Protein AF-A0A2V8LU95-F1 (afdb_monomer_lite)

Sequence (152 aa):
MNWNVLIASATVIFSVIAYVLTRRRELAWKRTEFMAAQAEYFDNDKDLLEVVIILEDRHPVVTLSMIFDEDGDFDSQKRTEYKQKCDKLFNFLWRLCYAYDQVKTLSRKEVEGFGWYFWRISKFPAVVDYCENNGYEDINTVTKKLKLDLDD

Radius of gyration: 22.09 Å; chains: 1; bounding box: 56×28×73 Å

Structure (mmCIF, N/CA/C/O backbone):
data_AF-A0A2V8LU95-F1
#
_entry.id   AF-A0A2V8LU95-F1
#
loop_
_atom_site.group_PDB
_atom_site.id
_atom_site.type_symbol
_atom_site.label_atom_id
_atom_site.label_alt_id
_atom_site.label_comp_id
_atom_site.label_asym_id
_atom_site.label_entity_id
_atom_site.label_seq_id
_atom_site.pdbx_PDB_ins_code
_atom_site.Cartn_x
_atom_site.Cartn_y
_atom_site.Cartn_z
_atom_site.occupancy
_atom_site.B_iso_or_equiv
_atom_site.auth_seq_id
_atom_site.auth_comp_id
_atom_site.auth_asym_id
_atom_site.auth_atom_id
_atom_site.pdbx_PDB_model_num
ATOM 1 N N . MET A 1 1 ? 31.083 -1.022 -51.635 1.00 59.66 1 MET A N 1
ATOM 2 C CA . MET A 1 1 ? 30.444 -0.890 -50.307 1.00 59.66 1 MET A CA 1
ATOM 3 C C . MET A 1 1 ? 31.517 -0.457 -49.320 1.00 59.66 1 MET A C 1
ATOM 5 O O . MET A 1 1 ? 32.564 -1.089 -49.292 1.00 59.66 1 MET A O 1
ATOM 9 N N . ASN A 1 2 ? 31.336 0.665 -48.621 1.00 82.69 2 ASN A N 1
ATOM 10 C CA . ASN A 1 2 ? 32.422 1.298 -47.868 1.00 82.69 2 ASN A CA 1
ATOM 11 C C . ASN A 1 2 ? 32.520 0.673 -46.464 1.00 82.69 2 ASN A C 1
ATOM 13 O O . ASN A 1 2 ? 31.701 0.960 -45.594 1.00 82.69 2 ASN A O 1
ATOM 17 N N . TRP A 1 3 ? 33.481 -0.231 -46.273 1.00 81.31 3 TRP A N 1
ATOM 18 C CA . TRP A 1 3 ? 33.633 -1.067 -45.071 1.00 81.31 3 TRP A CA 1
ATOM 19 C C . TRP A 1 3 ? 33.689 -0.254 -43.768 1.00 81.31 3 TRP A C 1
ATOM 21 O O . TRP A 1 3 ? 33.046 -0.604 -42.781 1.00 81.31 3 TRP A O 1
ATOM 31 N N . ASN A 1 4 ? 34.353 0.904 -43.806 1.00 82.00 4 ASN A N 1
ATOM 32 C CA . ASN A 1 4 ? 34.451 1.822 -42.670 1.00 82.00 4 ASN A CA 1
ATOM 33 C C . ASN A 1 4 ? 33.095 2.414 -42.259 1.00 82.00 4 ASN A C 1
ATOM 35 O O . ASN A 1 4 ? 32.836 2.588 -41.072 1.00 82.00 4 ASN A O 1
ATOM 39 N N . VAL A 1 5 ? 32.209 2.682 -43.224 1.00 81.44 5 VAL A N 1
ATOM 40 C CA . VAL A 1 5 ? 30.852 3.185 -42.948 1.00 81.44 5 VAL A CA 1
ATOM 41 C C . VAL A 1 5 ? 30.013 2.097 -42.279 1.00 81.44 5 VAL A C 1
ATOM 43 O O . VAL A 1 5 ? 29.257 2.380 -41.354 1.00 81.44 5 VAL A O 1
ATOM 46 N N . LEU A 1 6 ? 30.188 0.842 -42.695 1.00 85.06 6 LEU A N 1
ATOM 47 C CA . LEU A 1 6 ? 29.479 -0.310 -42.139 1.00 85.06 6 LEU A CA 1
ATOM 48 C C . LEU A 1 6 ? 29.891 -0.576 -40.684 1.00 85.06 6 LEU A C 1
ATOM 50 O O . LEU A 1 6 ? 29.027 -0.718 -39.819 1.00 85.06 6 LEU A O 1
ATOM 54 N N . ILE A 1 7 ? 31.197 -0.546 -40.399 1.00 86.12 7 ILE A N 1
ATOM 55 C CA . ILE A 1 7 ? 31.728 -0.676 -39.034 1.00 86.12 7 ILE A CA 1
ATOM 56 C C . ILE A 1 7 ? 31.261 0.488 -38.156 1.00 86.12 7 ILE A C 1
ATOM 58 O O . ILE A 1 7 ? 30.752 0.253 -37.064 1.00 86.12 7 ILE A O 1
ATOM 62 N N . ALA A 1 8 ? 31.378 1.733 -38.627 1.00 82.19 8 ALA A N 1
ATOM 63 C CA . ALA A 1 8 ? 30.948 2.900 -37.856 1.00 82.19 8 ALA A CA 1
ATOM 64 C C . ALA A 1 8 ? 29.453 2.834 -37.498 1.00 82.19 8 ALA A C 1
ATOM 66 O O . ALA A 1 8 ? 29.075 3.084 -36.354 1.00 82.19 8 ALA A O 1
ATOM 67 N N . SER A 1 9 ? 28.613 2.423 -38.452 1.00 84.25 9 SER A N 1
ATOM 68 C CA . SER A 1 9 ? 27.172 2.241 -38.239 1.00 84.25 9 SER A CA 1
ATOM 69 C C . SER A 1 9 ? 26.885 1.153 -37.202 1.00 84.25 9 SER A C 1
ATOM 71 O O . SER A 1 9 ? 26.074 1.358 -36.300 1.00 84.25 9 SER A O 1
ATOM 73 N N . ALA A 1 10 ? 27.580 0.014 -37.288 1.00 85.12 10 ALA A N 1
ATOM 74 C CA . ALA A 1 10 ? 27.433 -1.085 -36.337 1.00 85.12 10 ALA A CA 1
ATOM 75 C C . ALA A 1 10 ? 27.828 -0.670 -34.911 1.00 85.12 10 ALA A C 1
ATOM 77 O O . ALA A 1 10 ? 27.108 -0.987 -33.964 1.00 85.12 10 ALA A O 1
ATOM 78 N N . THR A 1 11 ? 28.913 0.094 -34.754 1.00 85.62 11 THR A N 1
ATOM 79 C CA . THR A 1 11 ? 29.349 0.606 -33.447 1.00 85.62 11 THR A CA 1
ATOM 80 C C . THR A 1 11 ? 28.320 1.559 -32.846 1.00 85.62 11 THR A C 1
ATOM 82 O O . THR A 1 11 ? 27.981 1.413 -31.677 1.00 85.62 11 THR A O 1
ATOM 85 N N . VAL A 1 12 ? 27.762 2.486 -33.634 1.00 87.38 12 VAL A N 1
ATOM 86 C CA . VAL A 1 12 ? 26.721 3.413 -33.151 1.00 87.38 12 VAL A CA 1
ATOM 87 C C . VAL A 1 12 ? 25.475 2.651 -32.699 1.00 87.38 12 VAL A C 1
ATOM 89 O O . VAL A 1 12 ? 24.968 2.900 -31.606 1.00 87.38 12 VAL A O 1
ATOM 92 N N . ILE A 1 13 ? 25.008 1.683 -33.496 1.00 89.06 13 ILE A N 1
ATOM 93 C CA . ILE A 1 13 ? 23.856 0.844 -33.138 1.00 89.06 13 ILE A CA 1
ATOM 94 C C . ILE A 1 13 ? 24.142 0.069 -31.847 1.00 89.06 13 ILE A C 1
ATOM 96 O O . ILE A 1 13 ? 23.317 0.070 -30.933 1.00 89.06 13 ILE A O 1
ATOM 100 N N . PHE A 1 14 ? 25.324 -0.542 -31.736 1.00 89.38 14 PHE A N 1
ATOM 101 C CA . PHE A 1 14 ? 25.726 -1.271 -30.537 1.00 89.38 14 PHE A CA 1
ATOM 102 C C . PHE A 1 14 ? 25.780 -0.363 -29.305 1.00 89.38 14 PHE A C 1
ATOM 104 O O . PHE A 1 14 ? 25.246 -0.731 -28.263 1.00 89.38 14 PHE A O 1
ATOM 111 N N . SER A 1 15 ? 26.353 0.838 -29.412 1.00 85.00 15 SER A N 1
ATOM 112 C CA . SER A 1 15 ? 26.409 1.805 -28.311 1.00 85.00 15 SER A CA 1
ATOM 113 C C . SER A 1 15 ? 25.017 2.239 -27.852 1.00 85.00 15 SER A C 1
ATOM 115 O O . SER A 1 15 ? 24.773 2.304 -26.648 1.00 85.00 15 SER A O 1
ATOM 117 N N . VAL A 1 16 ? 24.083 2.476 -28.779 1.00 87.88 16 VAL A N 1
ATOM 118 C CA . VAL A 1 16 ? 22.690 2.808 -28.439 1.00 87.88 16 VAL A CA 1
ATOM 119 C C . VAL A 1 16 ? 22.011 1.637 -27.724 1.00 87.88 16 VAL A C 1
ATOM 121 O O . VAL A 1 16 ? 21.385 1.836 -26.683 1.00 87.88 16 VAL A O 1
ATOM 124 N N . ILE A 1 17 ? 22.173 0.408 -28.223 1.00 87.62 17 ILE A N 1
ATOM 125 C CA . ILE A 1 17 ? 21.612 -0.794 -27.587 1.00 87.62 17 ILE A CA 1
ATOM 126 C C . ILE A 1 17 ? 22.213 -0.997 -26.190 1.00 87.62 17 ILE A C 1
ATOM 128 O O . ILE A 1 17 ? 21.473 -1.185 -25.224 1.00 87.62 17 ILE A O 1
ATOM 132 N N . ALA A 1 18 ? 23.538 -0.915 -26.059 1.00 83.38 18 ALA A N 1
ATOM 133 C CA . ALA A 1 18 ? 24.243 -1.066 -24.792 1.00 83.38 18 ALA A CA 1
ATOM 134 C C . ALA A 1 18 ? 23.814 0.003 -23.778 1.00 83.38 18 ALA A C 1
ATOM 136 O O . ALA A 1 18 ? 23.588 -0.318 -22.610 1.00 83.38 18 ALA A O 1
ATOM 137 N N . TYR A 1 19 ? 23.621 1.247 -24.222 1.00 86.00 19 TYR A N 1
ATOM 138 C CA . TYR A 1 19 ? 23.107 2.329 -23.388 1.00 86.00 19 TYR A CA 1
ATOM 139 C C . TYR A 1 19 ? 21.692 2.032 -22.880 1.00 86.00 19 TYR A C 1
ATOM 141 O O . TYR A 1 19 ? 21.435 2.117 -21.679 1.00 86.00 19 TYR A O 1
ATOM 149 N N . VAL A 1 20 ? 20.782 1.614 -23.767 1.00 83.81 20 VAL A N 1
ATOM 150 C CA . VAL A 1 20 ? 19.403 1.258 -23.392 1.00 83.81 20 VAL A CA 1
ATOM 151 C C . VAL A 1 20 ? 19.381 0.080 -22.415 1.00 83.81 20 VAL A C 1
ATOM 153 O O . VAL A 1 20 ? 18.647 0.121 -21.427 1.00 83.81 20 VAL A O 1
ATOM 156 N N . LEU A 1 21 ? 20.193 -0.955 -22.647 1.00 82.81 21 LEU A N 1
ATOM 157 C CA . LEU A 1 21 ? 20.293 -2.113 -21.754 1.00 82.81 21 LEU A CA 1
ATOM 158 C C . LEU A 1 21 ? 20.863 -1.733 -20.385 1.00 82.81 21 LEU A C 1
ATOM 160 O O . LEU A 1 21 ? 20.309 -2.134 -19.361 1.00 82.81 21 LEU A O 1
ATOM 164 N N . THR A 1 22 ? 21.922 -0.922 -20.359 1.00 81.25 22 THR A N 1
ATOM 165 C CA . THR A 1 22 ? 22.532 -0.428 -19.115 1.00 81.25 22 THR A CA 1
ATOM 166 C C . THR A 1 22 ? 21.527 0.386 -18.316 1.00 81.25 22 THR A C 1
ATOM 168 O O . THR A 1 22 ? 21.321 0.124 -17.134 1.00 81.25 22 THR A O 1
ATOM 171 N N . ARG A 1 23 ? 20.814 1.300 -18.979 1.00 81.69 23 ARG A N 1
ATOM 172 C CA . ARG A 1 23 ? 19.812 2.144 -18.330 1.00 81.69 23 ARG A CA 1
ATOM 173 C C . ARG A 1 23 ? 18.623 1.339 -17.807 1.00 81.69 23 ARG A C 1
ATOM 175 O O . ARG A 1 23 ? 18.138 1.611 -16.715 1.00 81.69 23 ARG A O 1
ATOM 182 N N . ARG A 1 24 ? 18.180 0.302 -18.529 1.00 79.12 24 ARG A N 1
ATOM 183 C CA . ARG A 1 24 ? 17.159 -0.641 -18.033 1.00 79.12 24 ARG A CA 1
ATOM 184 C C . ARG A 1 24 ? 17.630 -1.401 -16.795 1.00 79.12 24 ARG A C 1
ATOM 186 O O . ARG A 1 24 ? 16.849 -1.566 -15.863 1.00 79.12 24 ARG A O 1
ATOM 193 N N . ARG A 1 25 ? 18.888 -1.850 -16.775 1.00 75.50 25 ARG A N 1
ATOM 194 C CA . ARG A 1 25 ? 19.470 -2.552 -15.624 1.00 75.50 25 ARG A CA 1
ATOM 195 C C . ARG A 1 25 ? 19.598 -1.637 -14.409 1.00 75.50 25 ARG A C 1
ATOM 197 O O . ARG A 1 25 ? 19.274 -2.065 -13.310 1.00 75.50 25 ARG A O 1
ATOM 204 N N . GLU A 1 26 ? 20.015 -0.391 -14.611 1.00 80.50 26 GLU A N 1
ATOM 205 C CA . GLU A 1 26 ? 20.096 0.611 -13.546 1.00 80.50 26 GLU A CA 1
ATOM 206 C C . GLU A 1 26 ? 18.712 0.922 -12.961 1.00 80.50 26 GLU A C 1
ATOM 208 O O . GLU A 1 26 ? 18.547 0.932 -11.746 1.00 80.50 26 GLU A O 1
ATOM 213 N N . LEU A 1 27 ? 17.692 1.089 -13.809 1.00 78.25 27 LEU A N 1
ATOM 214 C CA . LEU A 1 27 ? 16.311 1.281 -13.354 1.00 78.25 27 LEU A CA 1
ATOM 215 C C . LEU A 1 27 ? 15.787 0.074 -12.570 1.00 78.25 27 LEU A C 1
ATOM 217 O O . LEU A 1 27 ? 15.170 0.253 -11.524 1.00 78.25 27 LEU A O 1
ATOM 221 N N . ALA A 1 28 ? 16.051 -1.146 -13.048 1.00 76.50 28 ALA A N 1
ATOM 222 C CA . ALA A 1 28 ? 15.680 -2.363 -12.332 1.00 76.50 28 ALA A CA 1
ATOM 223 C C . ALA A 1 28 ? 16.379 -2.447 -10.966 1.00 76.50 28 ALA A C 1
ATOM 225 O O . ALA A 1 28 ? 15.730 -2.755 -9.973 1.00 76.50 28 ALA A O 1
ATOM 226 N N . TRP A 1 29 ? 17.669 -2.102 -10.904 1.00 74.81 29 TRP A N 1
ATOM 227 C CA . TRP A 1 29 ? 18.421 -2.045 -9.651 1.00 74.81 29 TRP A CA 1
ATOM 228 C C . TRP A 1 29 ? 17.828 -1.029 -8.672 1.00 74.81 29 TRP A C 1
ATOM 230 O O . TRP A 1 29 ? 17.505 -1.394 -7.546 1.00 74.81 29 TRP A O 1
ATOM 240 N N . LYS A 1 30 ? 17.600 0.217 -9.112 1.00 76.69 30 LYS A N 1
ATOM 241 C CA . LYS A 1 30 ? 17.000 1.262 -8.265 1.00 76.69 30 LYS A CA 1
ATOM 242 C C . LYS A 1 30 ? 15.605 0.889 -7.772 1.00 76.69 30 LYS A C 1
ATOM 244 O O . LYS A 1 30 ? 15.222 1.259 -6.668 1.00 76.69 30 LYS A O 1
ATOM 249 N N . ARG A 1 31 ? 14.840 0.149 -8.577 1.00 76.06 31 ARG A N 1
ATOM 250 C CA . ARG A 1 31 ? 13.525 -0.366 -8.185 1.00 76.06 31 ARG A CA 1
ATOM 251 C C . ARG A 1 31 ? 13.634 -1.422 -7.088 1.00 76.06 31 ARG A C 1
ATOM 253 O O . ARG A 1 31 ? 12.881 -1.355 -6.123 1.00 76.06 31 ARG A O 1
ATOM 260 N N . THR A 1 32 ? 14.569 -2.364 -7.210 1.00 76.62 32 THR A N 1
ATOM 261 C CA . THR A 1 32 ? 14.837 -3.354 -6.156 1.00 76.62 32 THR A CA 1
ATOM 262 C C . THR A 1 32 ? 15.333 -2.685 -4.878 1.00 76.62 32 THR A C 1
ATOM 264 O O . THR A 1 32 ? 14.856 -3.027 -3.804 1.00 76.62 32 THR A O 1
ATOM 267 N N . GLU A 1 33 ? 16.230 -1.705 -4.990 1.00 77.56 33 GLU A N 1
ATOM 268 C CA . GLU A 1 33 ? 16.728 -0.918 -3.858 1.00 77.56 33 GLU A CA 1
ATOM 269 C C . GLU A 1 33 ? 15.593 -0.169 -3.148 1.00 77.56 33 GLU A C 1
ATOM 271 O O . GLU A 1 33 ? 15.472 -0.256 -1.930 1.00 77.56 33 GLU A O 1
ATOM 276 N N . PHE A 1 34 ? 14.707 0.489 -3.902 1.00 75.88 34 PHE A N 1
ATOM 277 C CA . PHE A 1 34 ? 13.524 1.140 -3.342 1.00 75.88 34 PHE A CA 1
ATOM 278 C C . PHE A 1 34 ? 12.624 0.144 -2.605 1.00 75.88 34 PHE A C 1
ATOM 280 O O . PHE A 1 34 ? 12.236 0.403 -1.472 1.00 75.88 34 PHE A O 1
ATOM 287 N N . MET A 1 35 ? 12.319 -1.006 -3.212 1.00 73.56 35 MET A N 1
ATOM 288 C CA . MET A 1 35 ? 11.477 -2.027 -2.582 1.00 73.56 35 MET A CA 1
ATOM 289 C C . MET A 1 35 ? 12.106 -2.606 -1.312 1.00 73.56 35 MET A C 1
ATOM 291 O O . MET A 1 35 ? 11.407 -2.779 -0.320 1.00 73.56 35 MET A O 1
ATOM 295 N N . ALA A 1 36 ? 13.415 -2.861 -1.323 1.00 76.06 36 ALA A N 1
ATOM 296 C CA . ALA A 1 36 ? 14.140 -3.347 -0.155 1.00 76.06 36 ALA A CA 1
ATOM 297 C C . ALA A 1 36 ? 14.160 -2.305 0.973 1.00 76.06 36 ALA A C 1
ATOM 299 O O . ALA A 1 36 ? 13.872 -2.648 2.113 1.00 76.06 36 ALA A O 1
ATOM 300 N N . ALA A 1 37 ? 14.410 -1.032 0.653 1.00 77.88 37 ALA A N 1
ATOM 301 C CA . ALA A 1 37 ? 14.385 0.053 1.632 1.00 77.88 37 ALA A CA 1
ATOM 302 C C . ALA A 1 37 ? 12.984 0.268 2.227 1.00 77.88 37 ALA A C 1
ATOM 304 O O . ALA A 1 37 ? 12.850 0.558 3.412 1.00 77.88 37 ALA A O 1
ATOM 305 N N . GLN A 1 38 ? 11.929 0.115 1.420 1.00 74.94 38 GLN A N 1
ATOM 306 C CA . GLN A 1 38 ? 10.559 0.167 1.927 1.00 74.94 38 GLN A CA 1
ATOM 307 C C . GLN A 1 38 ? 10.250 -1.034 2.825 1.00 74.94 38 GLN A C 1
ATOM 309 O O . GLN A 1 38 ? 9.691 -0.841 3.896 1.00 74.94 38 GLN A O 1
ATOM 314 N N . ALA A 1 39 ? 10.649 -2.250 2.440 1.00 72.44 39 ALA A N 1
ATOM 315 C CA . ALA A 1 39 ? 10.481 -3.435 3.283 1.00 72.44 39 ALA A CA 1
ATOM 316 C C . ALA A 1 39 ? 11.219 -3.290 4.628 1.00 72.44 39 ALA A C 1
ATOM 318 O O . ALA A 1 39 ? 10.636 -3.527 5.679 1.00 72.44 39 ALA A O 1
ATOM 319 N N . GLU A 1 40 ? 12.457 -2.793 4.613 1.00 77.56 40 GLU A N 1
ATOM 320 C CA . GLU A 1 40 ? 13.213 -2.500 5.835 1.00 77.56 40 GLU A CA 1
ATOM 321 C C . GLU A 1 40 ? 12.531 -1.420 6.692 1.00 77.56 40 GLU A C 1
ATOM 323 O O . GLU A 1 40 ? 12.541 -1.495 7.921 1.00 77.56 40 GLU A O 1
ATOM 328 N N . TYR A 1 41 ? 11.902 -0.420 6.069 1.00 76.94 41 TYR A N 1
ATOM 329 C CA . TYR A 1 41 ? 11.103 0.571 6.787 1.00 76.94 41 TYR A CA 1
ATOM 330 C C . TYR A 1 41 ? 9.872 -0.060 7.464 1.00 76.94 41 TYR A C 1
ATOM 332 O O . TYR A 1 41 ? 9.584 0.275 8.613 1.00 76.94 41 TYR A O 1
ATOM 340 N N . PHE A 1 42 ? 9.198 -1.011 6.807 1.00 75.62 42 PHE A N 1
ATOM 341 C CA . PHE A 1 42 ? 8.097 -1.780 7.405 1.00 75.62 42 PHE A CA 1
ATOM 342 C C . PHE A 1 42 ? 8.528 -2.578 8.631 1.00 75.62 42 PHE A C 1
ATOM 344 O O . PHE A 1 42 ? 7.819 -2.572 9.636 1.00 75.62 42 PHE A O 1
ATOM 351 N N . ASP A 1 43 ? 9.688 -3.227 8.561 1.00 75.94 43 ASP A N 1
ATOM 352 C CA . ASP A 1 43 ? 10.183 -4.076 9.646 1.00 75.94 43 ASP A CA 1
ATOM 353 C C . ASP A 1 43 ? 10.641 -3.268 10.872 1.00 75.94 43 ASP A C 1
ATOM 355 O O . ASP A 1 43 ? 10.653 -3.783 11.991 1.00 75.94 43 ASP A O 1
ATOM 359 N N . ASN A 1 44 ? 11.013 -1.997 10.684 1.00 84.31 44 ASN A N 1
ATOM 360 C CA . ASN A 1 44 ? 11.560 -1.151 11.746 1.00 84.31 44 ASN A CA 1
ATOM 361 C C . ASN A 1 44 ? 10.557 -0.140 12.334 1.00 84.31 44 ASN A C 1
ATOM 363 O O . ASN A 1 44 ? 10.757 0.320 13.465 1.00 84.31 44 ASN A O 1
ATOM 367 N N . ASP A 1 45 ? 9.494 0.234 11.613 1.00 87.38 45 ASP A N 1
ATOM 368 C CA . ASP A 1 45 ? 8.477 1.161 12.124 1.00 87.38 45 ASP A CA 1
ATOM 369 C C . ASP A 1 45 ? 7.462 0.416 13.008 1.00 87.38 45 ASP A C 1
ATOM 371 O O . ASP A 1 45 ? 6.630 -0.369 12.546 1.00 87.38 45 ASP A O 1
ATOM 375 N N . LYS A 1 46 ? 7.514 0.699 14.313 1.00 88.25 46 LYS A N 1
ATOM 376 C CA . LYS A 1 46 ? 6.623 0.098 15.314 1.00 88.25 46 LYS A CA 1
ATOM 377 C C . LYS A 1 46 ? 5.145 0.362 15.034 1.00 88.25 46 LYS A C 1
ATOM 379 O O . LYS A 1 46 ? 4.330 -0.506 15.329 1.00 88.25 46 LYS A O 1
ATOM 384 N N . ASP A 1 47 ? 4.804 1.519 14.466 1.00 89.62 47 ASP A N 1
ATOM 385 C CA . AS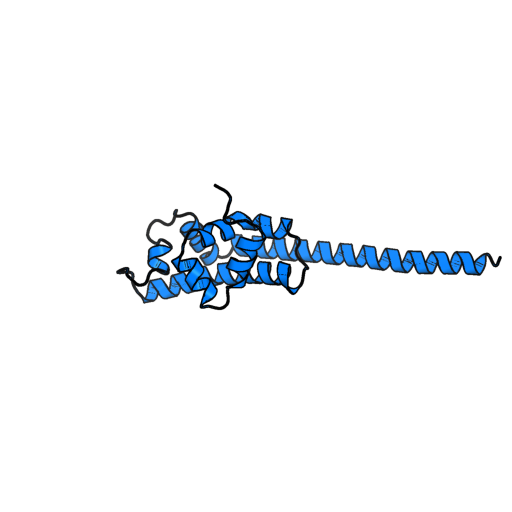P A 1 47 ? 3.414 1.848 14.151 1.00 89.62 47 ASP A CA 1
ATOM 386 C C . ASP A 1 47 ? 2.903 0.990 12.992 1.00 89.62 47 ASP A C 1
ATOM 388 O O . ASP A 1 47 ? 1.767 0.525 13.025 1.00 89.62 47 ASP A O 1
ATOM 392 N N . LEU A 1 48 ? 3.744 0.744 11.980 1.00 87.25 48 LEU A N 1
ATOM 393 C CA . LEU A 1 48 ? 3.387 -0.128 10.861 1.00 87.25 48 LEU A CA 1
ATOM 394 C C . LEU A 1 48 ? 3.239 -1.576 11.319 1.00 87.25 48 LEU A C 1
ATOM 396 O O . LEU A 1 48 ? 2.251 -2.214 10.965 1.00 87.25 48 LEU A O 1
ATOM 400 N N . LEU A 1 49 ? 4.158 -2.076 12.149 1.00 89.00 49 LEU A N 1
ATOM 401 C CA . LEU A 1 49 ? 4.033 -3.410 12.740 1.00 89.00 49 LEU A CA 1
ATOM 402 C C . LEU A 1 49 ? 2.730 -3.560 13.532 1.00 89.00 49 LEU A C 1
ATOM 404 O O . LEU A 1 49 ? 2.033 -4.562 13.386 1.00 89.00 49 LEU A O 1
ATOM 408 N N . GLU A 1 50 ? 2.365 -2.560 14.337 1.00 90.38 50 GLU A N 1
ATOM 409 C CA . GLU A 1 50 ? 1.109 -2.572 15.091 1.00 90.38 50 GLU A CA 1
ATOM 410 C C . GLU A 1 50 ? -0.113 -2.590 14.160 1.00 90.38 50 GLU A C 1
ATOM 412 O O . GLU A 1 50 ? -1.032 -3.378 14.374 1.00 90.38 50 GLU A O 1
ATOM 417 N N . VAL A 1 51 ? -0.108 -1.798 13.083 1.00 91.38 51 VAL A N 1
ATOM 418 C CA . VAL A 1 51 ? -1.180 -1.807 12.071 1.00 91.38 51 VAL A CA 1
ATOM 419 C C . VAL A 1 51 ? -1.280 -3.154 11.365 1.00 91.38 51 VAL A C 1
ATOM 421 O O . VAL A 1 51 ? -2.388 -3.634 11.142 1.00 91.38 51 VAL A O 1
ATOM 424 N N . VAL A 1 52 ? -0.156 -3.794 11.037 1.00 89.38 52 VAL A N 1
ATOM 425 C CA . VAL A 1 52 ? -0.162 -5.138 10.442 1.00 89.38 52 VAL A CA 1
ATOM 426 C C . VAL A 1 52 ? -0.782 -6.146 11.409 1.00 89.38 52 VAL A C 1
ATOM 428 O O . VAL A 1 52 ? -1.659 -6.903 11.005 1.00 89.38 52 VAL A O 1
ATOM 431 N N . ILE A 1 53 ? -0.426 -6.097 12.695 1.00 91.00 53 ILE A N 1
ATOM 432 C CA . ILE A 1 53 ? -1.027 -6.953 13.731 1.00 91.00 53 ILE A CA 1
ATOM 433 C C . ILE A 1 53 ? -2.546 -6.715 13.837 1.00 91.00 53 ILE A C 1
ATOM 435 O O . ILE A 1 53 ? -3.305 -7.672 14.005 1.00 91.00 53 ILE A O 1
ATOM 439 N N . ILE A 1 54 ? -3.005 -5.464 13.711 1.00 91.75 54 ILE A N 1
ATOM 440 C CA . ILE A 1 54 ? -4.436 -5.114 13.679 1.00 91.75 54 ILE A CA 1
ATOM 441 C C . ILE A 1 54 ? -5.108 -5.663 12.410 1.00 91.75 54 ILE A C 1
ATOM 443 O O . ILE A 1 54 ? -6.180 -6.257 12.500 1.00 91.75 54 ILE A O 1
ATOM 447 N N . LEU A 1 55 ? -4.483 -5.523 11.236 1.00 89.19 55 LEU A N 1
ATOM 448 C CA . LEU A 1 55 ? -4.997 -6.070 9.973 1.00 89.19 55 LEU A CA 1
ATOM 449 C C . LEU A 1 55 ? -5.102 -7.596 9.999 1.00 89.19 55 LEU A C 1
ATOM 451 O O . LEU A 1 55 ? -6.027 -8.174 9.428 1.00 89.19 55 LEU A O 1
ATOM 455 N N . GLU A 1 56 ? -4.167 -8.270 10.656 1.00 88.69 56 GLU A N 1
ATOM 456 C CA . GLU A 1 56 ? -4.194 -9.720 10.853 1.00 88.69 56 GLU A CA 1
ATOM 457 C C . GLU A 1 56 ? -5.212 -10.162 11.911 1.00 88.69 56 GLU A C 1
ATOM 459 O O . GLU A 1 56 ? -5.361 -11.362 12.123 1.00 88.69 56 GLU A O 1
ATOM 464 N N . ASP A 1 57 ? -5.927 -9.226 12.545 1.00 87.88 57 ASP A N 1
ATOM 465 C CA . ASP A 1 57 ? -6.866 -9.484 13.643 1.00 87.88 57 ASP A CA 1
ATOM 466 C C . ASP A 1 57 ? -6.194 -10.164 14.856 1.00 87.88 57 ASP A C 1
ATOM 468 O O . ASP A 1 57 ? -6.785 -10.957 15.584 1.00 87.88 57 ASP A O 1
ATOM 472 N N . ARG A 1 58 ? -4.901 -9.873 15.064 1.00 88.94 58 ARG A N 1
ATOM 473 C CA . ARG A 1 58 ? -4.082 -10.418 16.163 1.00 88.94 58 ARG A CA 1
ATOM 474 C C . ARG A 1 58 ? -3.884 -9.426 17.305 1.00 88.94 58 ARG A C 1
ATOM 476 O O . ARG A 1 58 ? -3.275 -9.773 18.319 1.00 88.94 58 ARG A O 1
ATOM 483 N N . HIS A 1 59 ? -4.347 -8.188 17.147 1.00 90.31 59 HIS A N 1
ATOM 484 C CA . HIS A 1 59 ? -4.168 -7.163 18.164 1.00 90.31 59 HIS A CA 1
ATOM 485 C C . HIS A 1 59 ? -5.128 -7.407 19.341 1.00 90.31 59 HIS A C 1
ATOM 487 O O . HIS A 1 59 ? -6.332 -7.537 19.135 1.00 90.31 59 HIS A O 1
ATOM 493 N N . PRO A 1 60 ? -4.641 -7.440 20.594 1.00 84.94 60 PRO A N 1
ATOM 494 C CA . PRO A 1 60 ? -5.435 -7.918 21.729 1.00 84.94 60 PRO A CA 1
ATOM 495 C C . PRO A 1 60 ? -6.587 -6.991 22.141 1.00 84.94 60 PRO A C 1
ATOM 497 O O . PRO A 1 60 ? -7.460 -7.410 22.894 1.00 84.94 60 PRO A O 1
ATOM 500 N N . VAL A 1 61 ? -6.562 -5.722 21.717 1.00 86.94 61 VAL A N 1
ATOM 501 C CA . VAL A 1 61 ? -7.462 -4.674 22.244 1.00 86.94 61 VAL A CA 1
ATOM 502 C C . VAL A 1 61 ? -8.175 -3.875 21.152 1.00 86.94 61 VAL A C 1
ATOM 504 O O . VAL A 1 61 ? -9.191 -3.247 21.425 1.00 86.94 61 VAL A O 1
ATOM 507 N N . VAL A 1 62 ? -7.656 -3.863 19.924 1.00 88.50 62 VAL A N 1
ATOM 508 C CA . VAL A 1 62 ? -8.082 -2.914 18.880 1.00 88.50 62 VAL A CA 1
ATOM 509 C C . VAL A 1 62 ? -8.311 -3.678 17.594 1.00 88.50 62 VAL A C 1
ATOM 511 O O . VAL A 1 62 ? -7.460 -4.460 17.191 1.00 88.50 62 VAL A O 1
ATOM 514 N N . THR A 1 63 ? -9.445 -3.431 16.957 1.00 89.56 63 THR A N 1
ATOM 515 C CA . THR A 1 63 ? -9.833 -4.035 15.679 1.00 89.56 63 THR A CA 1
ATOM 516 C C . THR A 1 63 ? -10.075 -2.941 14.644 1.00 89.56 63 THR A C 1
ATOM 518 O O . THR A 1 63 ? -10.274 -1.777 14.997 1.00 89.56 63 THR A O 1
ATOM 521 N N . LEU A 1 64 ? -10.075 -3.292 13.355 1.00 88.44 64 LEU A N 1
ATOM 522 C CA . LEU A 1 64 ? -10.340 -2.323 12.284 1.00 88.44 64 LEU A CA 1
ATOM 523 C C . LEU A 1 64 ? -11.722 -1.678 12.400 1.00 88.44 64 LEU A C 1
ATOM 525 O O . LEU A 1 64 ? -11.843 -0.479 12.170 1.00 88.44 64 LEU A O 1
ATOM 529 N N . SER A 1 65 ? -12.741 -2.437 12.807 1.00 87.50 65 SER A N 1
ATOM 530 C CA . SER A 1 65 ? -14.085 -1.899 13.043 1.00 87.50 65 SER A CA 1
ATOM 531 C C . SER A 1 65 ? -14.071 -0.821 14.125 1.00 87.50 65 SER A C 1
ATOM 533 O O . SER A 1 65 ? -14.600 0.258 13.917 1.00 87.50 65 SER A O 1
ATOM 535 N N . MET A 1 66 ? -13.358 -1.018 15.240 1.00 88.44 66 MET A N 1
ATOM 536 C CA . MET A 1 66 ? -13.238 0.018 16.283 1.00 88.44 66 MET A CA 1
ATOM 537 C C . MET A 1 66 ? -12.574 1.315 15.786 1.00 88.44 66 MET A C 1
ATOM 539 O O . MET A 1 66 ? -12.856 2.403 16.306 1.00 88.44 66 MET A O 1
ATOM 543 N N . ILE A 1 67 ? -11.679 1.201 14.800 1.00 90.50 67 ILE A N 1
ATOM 544 C CA . ILE A 1 67 ? -10.951 2.331 14.217 1.00 90.50 67 ILE A CA 1
ATOM 545 C C . ILE A 1 67 ? -11.820 3.076 13.195 1.00 90.50 67 ILE A C 1
ATOM 547 O O . ILE A 1 67 ? -11.832 4.308 13.197 1.00 90.50 67 ILE A O 1
ATOM 551 N N . PHE A 1 68 ? -12.522 2.356 12.318 1.00 89.56 68 PHE A N 1
ATOM 552 C CA . PHE A 1 68 ? -13.186 2.944 11.150 1.00 89.56 68 PHE A CA 1
ATOM 553 C C . PHE A 1 68 ? -14.712 3.034 11.258 1.00 89.56 68 PHE A C 1
ATOM 555 O O . PHE A 1 68 ? -15.268 3.950 10.657 1.00 89.56 68 PHE A O 1
ATOM 562 N N . ASP A 1 69 ? -15.375 2.191 12.053 1.00 84.62 69 ASP A N 1
ATOM 563 C CA . ASP A 1 69 ? -16.820 2.291 12.278 1.00 84.62 69 ASP A CA 1
ATOM 564 C C . ASP A 1 69 ? -17.126 3.416 13.270 1.00 84.62 69 ASP A C 1
ATOM 566 O O . ASP A 1 69 ? -16.589 3.476 14.383 1.00 84.62 69 ASP A O 1
ATOM 570 N N . GLU A 1 70 ? -18.012 4.329 12.872 1.00 73.62 70 GLU A N 1
ATOM 571 C CA . GLU A 1 70 ? -18.372 5.480 13.701 1.00 73.62 70 GLU A CA 1
ATOM 572 C C . GLU A 1 70 ? -19.274 5.106 14.885 1.00 73.62 70 GLU A C 1
ATOM 574 O O . GLU A 1 70 ? -19.218 5.778 15.914 1.00 73.62 70 GLU A O 1
ATOM 579 N N . ASP A 1 71 ? -19.989 3.981 14.787 1.00 69.75 71 ASP A N 1
ATOM 580 C CA . ASP A 1 71 ? -21.033 3.545 15.725 1.00 69.75 71 ASP A CA 1
ATOM 581 C C . ASP A 1 71 ? -20.512 2.921 17.037 1.00 69.75 71 ASP A C 1
ATOM 583 O O . ASP A 1 71 ? -21.294 2.597 17.933 1.00 69.75 71 ASP A O 1
ATOM 587 N N . GLY A 1 72 ? -19.198 2.720 17.171 1.00 68.75 72 GLY A N 1
ATOM 588 C CA . GLY A 1 72 ? -18.597 2.090 18.351 1.00 68.75 72 GLY A CA 1
ATOM 589 C C . GLY A 1 72 ? -18.270 3.063 19.489 1.00 68.75 72 GLY A C 1
ATOM 590 O O . GLY A 1 72 ? -17.779 4.166 19.241 1.00 68.75 72 GLY A O 1
ATOM 591 N N . ASP A 1 73 ? -18.421 2.601 20.737 1.00 76.50 73 ASP A N 1
ATOM 592 C CA . ASP A 1 73 ? -17.951 3.267 21.969 1.00 76.50 73 ASP A CA 1
ATOM 593 C C . ASP A 1 73 ? -16.426 3.101 22.135 1.00 76.50 73 ASP A C 1
ATOM 595 O O . ASP A 1 73 ? -15.920 2.442 23.045 1.00 76.50 73 ASP A O 1
ATOM 599 N N . PHE A 1 74 ? -15.677 3.614 21.159 1.00 85.44 74 PHE A N 1
ATOM 600 C CA . PHE A 1 74 ? -14.218 3.632 21.168 1.00 85.44 74 PHE A CA 1
ATOM 601 C C . PHE A 1 74 ? -13.733 5.064 21.371 1.00 85.44 74 PHE A C 1
ATOM 603 O O . PHE A 1 74 ? -14.243 5.996 20.750 1.00 85.44 74 PHE A O 1
ATOM 610 N N . ASP A 1 75 ? -12.732 5.229 22.236 1.00 89.50 75 ASP A N 1
ATOM 611 C CA . ASP A 1 75 ? -12.164 6.536 22.562 1.00 89.50 75 ASP A CA 1
ATOM 612 C C . ASP A 1 75 ? -11.741 7.294 21.291 1.00 89.50 75 ASP A C 1
ATOM 614 O O . ASP A 1 75 ? -10.968 6.791 20.471 1.00 89.50 75 ASP A O 1
ATOM 618 N N . SER A 1 76 ? -12.263 8.510 21.117 1.00 87.62 76 SER A N 1
ATOM 619 C CA . SER A 1 76 ? -12.119 9.283 19.877 1.00 87.62 76 SER A CA 1
ATOM 620 C C . SER A 1 76 ? -10.679 9.728 19.618 1.00 87.62 76 SER A C 1
ATOM 622 O O . SER A 1 76 ? -10.242 9.788 18.462 1.00 87.62 76 SER A O 1
ATOM 624 N N . GLN A 1 77 ? -9.919 9.990 20.684 1.00 90.31 77 GLN A N 1
ATOM 625 C CA . GLN A 1 77 ? -8.506 10.323 20.578 1.00 90.31 77 GLN A CA 1
ATOM 626 C C . GLN A 1 77 ? -7.715 9.105 20.093 1.00 90.31 77 GLN A C 1
ATOM 628 O O . GLN A 1 77 ? -7.035 9.193 19.070 1.00 90.31 77 GLN A O 1
ATOM 633 N N . LYS A 1 78 ? -7.881 7.944 20.738 1.00 90.00 78 LYS A N 1
ATOM 634 C CA . LYS A 1 78 ? -7.263 6.687 20.289 1.00 90.00 78 LYS A CA 1
ATOM 635 C C . LYS A 1 78 ? -7.679 6.316 18.873 1.00 90.00 78 LYS A C 1
ATOM 637 O O . LYS A 1 78 ? -6.835 5.885 18.094 1.00 90.00 78 LYS A O 1
ATOM 642 N N . ARG A 1 79 ? -8.949 6.512 18.503 1.00 91.06 79 ARG A N 1
ATOM 643 C CA . ARG A 1 79 ? -9.425 6.288 17.130 1.00 91.06 79 ARG A CA 1
ATOM 644 C C . ARG A 1 79 ? -8.603 7.096 16.132 1.00 91.06 79 ARG A C 1
ATOM 646 O O . ARG A 1 79 ? -8.134 6.549 15.140 1.00 91.06 79 ARG A O 1
ATOM 653 N N . THR A 1 80 ? -8.394 8.377 16.420 1.00 91.31 80 THR A N 1
ATOM 654 C CA . THR A 1 80 ? -7.602 9.275 15.572 1.00 91.31 80 THR A CA 1
ATOM 655 C C . THR A 1 80 ? -6.142 8.829 15.492 1.00 91.31 80 THR A C 1
ATOM 657 O O . THR A 1 80 ? -5.586 8.760 14.399 1.00 91.31 80 THR A O 1
ATOM 660 N N . GLU A 1 81 ? -5.535 8.464 16.623 1.00 92.75 81 GLU A N 1
ATOM 661 C CA . GLU A 1 81 ? -4.158 7.956 16.669 1.00 92.75 81 GLU A CA 1
ATOM 662 C C . GLU A 1 81 ? -3.998 6.684 15.820 1.00 92.75 81 GLU A C 1
ATOM 664 O O . GLU A 1 81 ? -3.091 6.594 14.994 1.00 92.75 81 GLU A O 1
ATOM 669 N N . TYR A 1 82 ? -4.909 5.716 15.947 1.00 92.69 82 TYR A N 1
ATOM 670 C CA . TYR A 1 82 ? -4.869 4.486 15.153 1.00 92.69 82 TYR A CA 1
ATOM 671 C C . TYR A 1 82 ? -5.172 4.712 13.667 1.00 92.69 82 TYR A C 1
ATOM 673 O O . TYR A 1 82 ? -4.552 4.056 12.827 1.00 92.69 82 TYR A O 1
ATOM 681 N N . LYS A 1 83 ? -6.050 5.664 13.319 1.00 92.75 83 LYS A N 1
ATOM 682 C CA . LYS A 1 83 ? -6.253 6.084 11.922 1.00 92.75 83 LYS A CA 1
ATOM 683 C C . LYS A 1 83 ? -4.965 6.638 11.319 1.00 92.75 83 LYS A C 1
ATOM 685 O O . LYS A 1 83 ? -4.571 6.183 10.253 1.00 92.75 83 LYS A O 1
ATOM 690 N N . GLN A 1 84 ? -4.246 7.505 12.034 1.00 92.88 84 GLN A N 1
ATOM 691 C CA . GLN A 1 84 ? -2.955 8.036 11.571 1.00 92.88 84 GLN A CA 1
ATOM 692 C C . GLN A 1 84 ? -1.906 6.936 11.367 1.00 92.88 84 GLN A C 1
ATOM 694 O O . GLN A 1 84 ? -1.114 6.995 10.425 1.00 92.88 84 GLN A O 1
ATOM 699 N N . LYS A 1 85 ? -1.900 5.906 12.222 1.00 93.06 85 LYS A N 1
ATOM 700 C CA . LYS A 1 85 ? -1.039 4.736 12.009 1.00 93.06 85 LYS A CA 1
ATOM 701 C C . LYS A 1 85 ? -1.442 3.983 10.738 1.00 93.06 85 LYS A C 1
ATOM 703 O O . LYS A 1 85 ? -0.576 3.669 9.925 1.00 93.06 85 LYS A O 1
ATOM 708 N N . CYS A 1 86 ? -2.738 3.747 10.525 1.00 93.00 86 CYS A N 1
ATOM 709 C CA . CYS A 1 86 ? -3.242 3.107 9.304 1.00 93.00 86 CYS A CA 1
ATOM 710 C C . CYS A 1 86 ? -2.920 3.929 8.046 1.00 93.00 86 CYS A C 1
ATOM 712 O O . CYS A 1 86 ? -2.510 3.360 7.035 1.00 93.00 86 CYS A O 1
ATOM 714 N N . ASP A 1 87 ? -2.998 5.259 8.126 1.00 93.75 87 ASP A N 1
ATOM 715 C CA . ASP A 1 87 ? -2.633 6.160 7.033 1.00 93.75 87 ASP A CA 1
ATOM 716 C C . ASP A 1 87 ? -1.180 5.963 6.595 1.00 93.75 87 ASP A C 1
ATOM 718 O O . ASP A 1 87 ? -0.886 6.095 5.410 1.00 93.75 87 ASP A O 1
ATOM 722 N N . LYS A 1 88 ? -0.247 5.608 7.491 1.00 91.56 88 LYS A N 1
ATOM 723 C CA . LYS A 1 88 ? 1.131 5.286 7.076 1.00 91.56 88 LYS A CA 1
ATOM 724 C C . LYS A 1 88 ? 1.162 4.103 6.107 1.00 91.56 88 LYS A C 1
ATOM 726 O O . LYS A 1 88 ? 1.836 4.174 5.077 1.00 91.56 88 LYS A O 1
ATOM 731 N N . LEU A 1 89 ? 0.415 3.040 6.409 1.00 91.81 89 LEU A N 1
ATOM 732 C CA . LEU A 1 89 ? 0.303 1.879 5.529 1.00 91.81 89 LEU A CA 1
ATOM 733 C C . LEU A 1 89 ? -0.411 2.250 4.225 1.00 91.81 89 LEU A C 1
ATOM 735 O O . LEU A 1 89 ? 0.064 1.895 3.147 1.00 91.81 89 LEU A O 1
ATOM 739 N N . PHE A 1 90 ? -1.517 2.991 4.296 1.00 94.19 90 PHE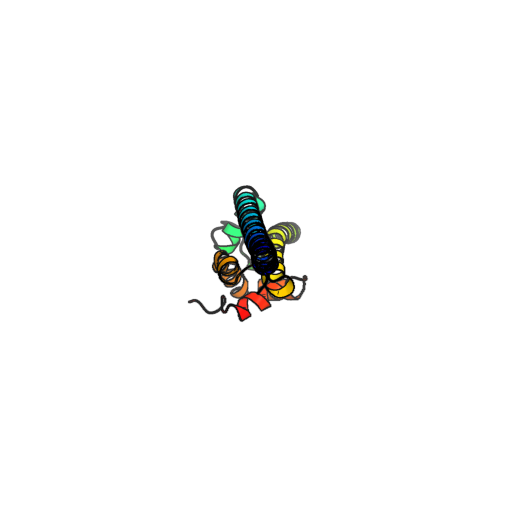 A N 1
ATOM 740 C CA . PHE A 1 90 ? -2.261 3.396 3.102 1.00 94.19 90 PHE A CA 1
ATOM 741 C C . PHE A 1 90 ? -1.434 4.303 2.198 1.00 94.19 90 PHE A C 1
ATOM 743 O O . PHE A 1 90 ? -1.410 4.089 0.993 1.00 94.19 90 PHE A O 1
ATOM 750 N N . ASN A 1 91 ? -0.654 5.227 2.756 1.00 92.25 91 ASN A N 1
ATOM 751 C CA . ASN A 1 91 ? 0.286 6.044 1.994 1.00 92.25 91 ASN A CA 1
ATOM 752 C C . ASN A 1 91 ? 1.326 5.200 1.256 1.00 92.25 91 ASN A C 1
ATOM 754 O O . ASN A 1 91 ? 1.688 5.511 0.119 1.00 92.25 91 ASN A O 1
ATOM 758 N N . PHE A 1 92 ? 1.820 4.132 1.881 1.00 89.81 92 PHE A N 1
ATOM 759 C CA . PHE A 1 92 ? 2.721 3.211 1.206 1.00 89.81 92 PHE A CA 1
ATOM 760 C C . PHE A 1 92 ? 2.028 2.477 0.053 1.00 89.81 92 PHE A C 1
ATOM 762 O O . PHE A 1 92 ? 2.521 2.511 -1.076 1.00 89.81 92 PHE A O 1
ATOM 769 N N . LEU A 1 93 ? 0.874 1.856 0.310 1.00 92.31 93 LEU A N 1
ATOM 770 C CA . LEU A 1 93 ? 0.124 1.121 -0.711 1.00 92.31 93 LEU A CA 1
ATOM 771 C C . LEU A 1 93 ? -0.302 2.040 -1.860 1.00 92.31 93 LEU A C 1
ATOM 773 O O . LEU A 1 93 ? -0.138 1.686 -3.022 1.00 92.31 93 LEU A O 1
ATOM 777 N N . TRP A 1 94 ? -0.742 3.257 -1.550 1.00 93.81 94 TRP A N 1
ATOM 778 C CA . TRP A 1 94 ? -1.069 4.285 -2.530 1.00 93.81 94 TRP A CA 1
ATOM 779 C C . TRP A 1 94 ? 0.132 4.644 -3.409 1.00 93.81 94 TRP A C 1
ATOM 781 O O . TRP A 1 94 ? 0.008 4.690 -4.631 1.00 93.81 94 TRP A O 1
ATOM 791 N N . ARG A 1 95 ? 1.333 4.805 -2.837 1.00 90.00 95 ARG A N 1
ATOM 792 C CA . ARG A 1 95 ? 2.558 5.026 -3.629 1.00 90.00 95 ARG A CA 1
ATOM 793 C C . ARG A 1 95 ? 2.873 3.847 -4.548 1.00 90.00 95 ARG A C 1
ATOM 795 O O . ARG A 1 95 ? 3.338 4.074 -5.667 1.00 90.00 95 ARG A O 1
ATOM 802 N N . LEU A 1 96 ? 2.613 2.611 -4.115 1.00 89.94 96 LEU A N 1
ATOM 803 C CA . LEU A 1 96 ? 2.737 1.435 -4.981 1.00 89.94 96 LEU A CA 1
ATOM 804 C C . LEU A 1 96 ? 1.720 1.480 -6.126 1.00 89.94 96 LEU A C 1
ATOM 806 O O . LEU A 1 96 ? 2.097 1.258 -7.278 1.00 89.94 96 LEU A O 1
ATOM 810 N N . CYS A 1 97 ? 0.462 1.818 -5.835 1.00 91.06 97 CYS A N 1
ATOM 811 C CA . CYS A 1 97 ? -0.591 1.977 -6.836 1.00 91.06 97 CYS A CA 1
ATOM 812 C C . CYS A 1 97 ? -0.240 3.068 -7.852 1.00 91.06 97 CYS A C 1
ATOM 814 O O . CYS A 1 97 ? -0.296 2.822 -9.055 1.00 91.06 97 CYS A O 1
ATOM 816 N N . TYR A 1 98 ? 0.224 4.227 -7.387 1.00 88.69 98 TYR A N 1
ATOM 817 C CA . TYR A 1 98 ? 0.685 5.327 -8.229 1.00 88.69 98 TYR A CA 1
ATOM 818 C C . TYR A 1 98 ? 1.856 4.903 -9.130 1.00 88.69 98 TYR A C 1
ATOM 820 O O . TYR A 1 98 ? 1.848 5.127 -10.344 1.00 88.69 98 TYR A O 1
ATOM 828 N N . ALA A 1 99 ? 2.861 4.231 -8.563 1.00 86.94 99 ALA A N 1
ATOM 829 C CA . ALA A 1 99 ? 4.014 3.746 -9.315 1.00 86.94 99 ALA A CA 1
ATOM 830 C C . ALA A 1 99 ? 3.644 2.655 -10.339 1.00 86.94 99 ALA A C 1
ATOM 832 O O . ALA A 1 99 ? 4.289 2.539 -11.385 1.00 86.94 99 ALA A O 1
ATOM 833 N N . TYR A 1 100 ? 2.597 1.876 -10.070 1.00 89.25 100 TYR A N 1
ATOM 834 C CA . TYR A 1 100 ? 2.068 0.867 -10.980 1.00 89.25 100 TYR A CA 1
ATOM 835 C C . TYR A 1 100 ? 1.216 1.463 -12.105 1.00 89.25 100 TYR A C 1
ATOM 837 O O . TYR A 1 100 ? 1.479 1.192 -13.277 1.00 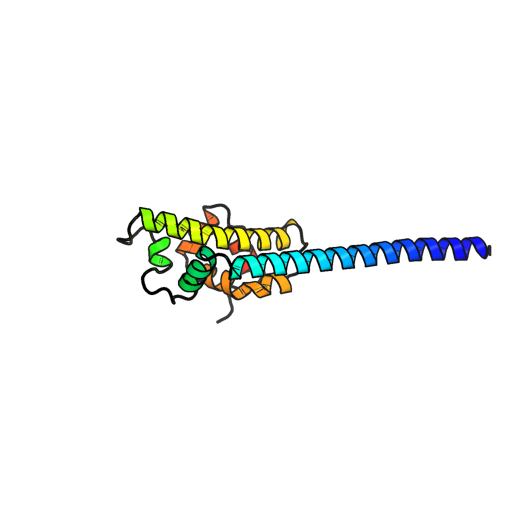89.25 100 TYR A O 1
ATOM 845 N N . ASP A 1 101 ? 0.207 2.265 -11.768 1.00 88.25 101 ASP A N 1
ATOM 846 C CA . ASP A 1 101 ? -0.826 2.666 -12.723 1.00 88.25 101 ASP A CA 1
ATOM 847 C C . ASP A 1 101 ? -0.469 3.951 -13.477 1.00 88.25 101 ASP A C 1
ATOM 849 O O . ASP A 1 101 ? -0.596 4.013 -14.704 1.00 88.25 101 ASP A O 1
ATOM 853 N N . GLN A 1 102 ? 0.064 4.942 -12.758 1.00 83.31 102 GLN A N 1
ATOM 854 C CA . GLN A 1 102 ? 0.380 6.259 -13.312 1.00 83.31 102 GLN A CA 1
ATOM 855 C C . GLN A 1 102 ? 1.773 6.275 -13.946 1.00 83.31 102 GLN A C 1
ATOM 857 O O . GLN A 1 102 ? 1.934 6.616 -15.119 1.00 83.31 102 GLN A O 1
ATOM 862 N N . VAL A 1 103 ? 2.796 5.867 -13.190 1.00 83.88 103 VAL A N 1
ATOM 863 C CA . VAL A 1 103 ? 4.201 5.966 -13.636 1.00 83.88 103 VAL A CA 1
ATOM 864 C C . VAL A 1 103 ? 4.659 4.715 -14.397 1.00 83.88 103 VAL A C 1
ATOM 866 O O . VAL A 1 103 ? 5.594 4.783 -15.197 1.00 83.88 103 VAL A O 1
ATOM 869 N N . LYS A 1 104 ? 3.994 3.569 -14.190 1.00 83.38 104 LYS A N 1
ATOM 870 C CA . LYS A 1 104 ? 4.314 2.267 -14.810 1.00 83.38 104 LYS A CA 1
ATOM 871 C C . LYS A 1 104 ? 5.757 1.806 -14.577 1.00 83.38 104 LYS A C 1
ATOM 873 O O . LYS A 1 104 ? 6.360 1.145 -15.425 1.00 83.38 104 LYS A O 1
ATOM 878 N N . THR A 1 105 ? 6.327 2.164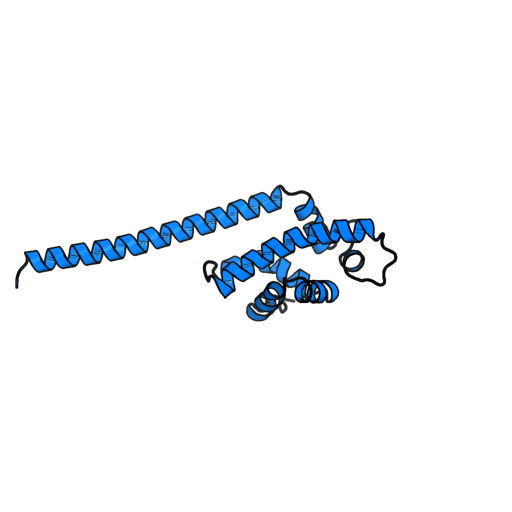 -13.430 1.00 80.62 105 THR A N 1
ATOM 879 C CA . THR A 1 105 ? 7.679 1.758 -13.012 1.00 80.62 105 THR A CA 1
ATOM 880 C C . THR A 1 105 ? 7.677 0.407 -12.309 1.00 80.62 105 THR A C 1
ATOM 882 O O . THR A 1 105 ? 8.658 -0.341 -12.409 1.00 80.62 105 THR A O 1
ATOM 885 N N . LEU A 1 106 ? 6.570 0.068 -11.646 1.00 83.19 106 LEU A N 1
ATOM 886 C CA . LEU A 1 106 ? 6.351 -1.239 -11.040 1.00 83.19 106 LEU A CA 1
ATOM 887 C C . LEU A 1 106 ? 5.612 -2.172 -11.991 1.00 83.19 106 LEU A C 1
ATOM 889 O O . LEU A 1 106 ? 4.678 -1.788 -12.694 1.00 83.19 106 LEU A O 1
ATOM 893 N N . SER A 1 107 ? 6.040 -3.428 -12.006 1.00 86.88 107 SER A N 1
ATOM 894 C CA . SER A 1 107 ? 5.327 -4.497 -12.689 1.00 86.88 107 SER A CA 1
ATOM 895 C C . SER A 1 107 ? 4.183 -5.029 -11.830 1.00 86.88 107 SER A C 1
ATOM 897 O O . SER A 1 107 ? 4.190 -4.922 -10.607 1.00 86.88 107 SER A O 1
ATOM 899 N N . ARG A 1 108 ? 3.220 -5.685 -12.481 1.00 88.88 108 ARG A N 1
ATOM 900 C CA . ARG A 1 108 ? 2.101 -6.355 -11.811 1.00 88.88 108 ARG A CA 1
ATOM 901 C C . ARG A 1 108 ? 2.560 -7.294 -10.684 1.00 88.88 108 ARG A C 1
ATOM 903 O O . ARG A 1 108 ? 2.061 -7.177 -9.576 1.00 88.88 108 ARG A O 1
ATOM 910 N N . LYS A 1 109 ? 3.557 -8.148 -10.947 1.00 86.62 109 LYS A N 1
ATOM 911 C CA . LYS A 1 109 ? 4.084 -9.109 -9.961 1.00 86.62 109 LYS A CA 1
ATOM 912 C C . LYS A 1 109 ? 4.651 -8.438 -8.709 1.00 86.62 109 LYS A C 1
ATOM 914 O O . LYS A 1 109 ? 4.588 -9.004 -7.628 1.00 86.62 109 LYS A O 1
ATOM 919 N N . GLU A 1 110 ? 5.232 -7.251 -8.863 1.00 85.31 110 GLU A N 1
ATOM 920 C CA . GLU A 1 110 ? 5.813 -6.503 -7.744 1.00 85.31 110 GLU A CA 1
ATOM 921 C C . GLU A 1 110 ? 4.732 -5.919 -6.836 1.00 85.31 110 GLU A C 1
ATOM 923 O O . GLU A 1 110 ? 4.907 -5.902 -5.625 1.00 85.31 110 GLU A O 1
ATOM 928 N N . VAL A 1 111 ? 3.600 -5.500 -7.405 1.00 88.94 111 VAL A N 1
ATOM 929 C CA . VAL A 1 111 ? 2.434 -5.048 -6.632 1.00 88.94 111 VAL A CA 1
ATOM 930 C C . VAL A 1 111 ? 1.715 -6.232 -5.986 1.00 88.94 111 VAL A C 1
ATOM 932 O O . VAL A 1 111 ? 1.344 -6.159 -4.820 1.00 88.94 111 VAL A O 1
ATOM 935 N N . GLU A 1 112 ? 1.575 -7.346 -6.710 1.00 88.75 112 GLU A N 1
ATOM 936 C CA . GLU A 1 112 ? 0.975 -8.588 -6.197 1.00 88.75 112 GLU A CA 1
ATOM 937 C C . GLU A 1 112 ? 1.736 -9.165 -4.994 1.00 88.75 112 GLU A C 1
ATOM 939 O O . GLU A 1 112 ? 1.124 -9.822 -4.158 1.00 88.75 112 GLU A O 1
ATOM 944 N N . GLY A 1 113 ? 3.032 -8.867 -4.839 1.00 85.88 113 GLY A N 1
ATOM 945 C CA . GLY A 1 113 ? 3.790 -9.211 -3.629 1.00 85.88 113 GLY A CA 1
ATOM 946 C C . GLY A 1 113 ? 3.208 -8.606 -2.344 1.00 85.88 113 GLY A C 1
ATOM 947 O O . GLY A 1 113 ? 3.380 -9.169 -1.269 1.00 85.88 113 GLY A O 1
ATOM 948 N N . PHE A 1 114 ? 2.456 -7.510 -2.463 1.00 88.44 114 PHE A N 1
ATOM 949 C CA . PHE A 1 114 ? 1.722 -6.861 -1.374 1.00 88.44 114 PHE A CA 1
ATOM 950 C C . PHE A 1 114 ? 0.220 -7.190 -1.406 1.00 88.44 114 PHE A C 1
ATOM 952 O O . PHE A 1 114 ? -0.572 -6.563 -0.702 1.00 88.44 114 PHE A O 1
ATOM 959 N N . GLY A 1 115 ? -0.185 -8.175 -2.214 1.00 89.25 115 GLY A N 1
ATOM 960 C CA . GLY A 1 115 ? -1.579 -8.526 -2.483 1.00 89.25 115 GLY A CA 1
ATOM 961 C C . GLY A 1 115 ? -2.393 -8.837 -1.232 1.00 89.25 115 GLY A C 1
ATOM 962 O O . GLY A 1 115 ? -3.551 -8.441 -1.155 1.00 89.25 115 GLY A O 1
ATOM 963 N N . TRP A 1 116 ? -1.776 -9.449 -0.217 1.00 90.75 116 TRP A N 1
ATOM 964 C CA . TRP A 1 116 ? -2.441 -9.748 1.053 1.00 90.75 116 TRP A CA 1
ATOM 965 C C . TRP A 1 116 ? -2.980 -8.489 1.755 1.00 90.75 116 TRP A C 1
ATOM 967 O O . TRP A 1 116 ? -4.094 -8.515 2.275 1.00 90.75 116 TRP A O 1
ATOM 977 N N . TYR A 1 117 ? -2.246 -7.369 1.720 1.00 90.81 117 TYR A N 1
ATOM 978 C CA . TYR A 1 117 ? -2.699 -6.108 2.319 1.00 90.81 117 TYR A CA 1
ATOM 979 C C . TYR A 1 117 ? -3.889 -5.518 1.558 1.00 90.81 117 TYR A C 1
ATOM 981 O O . TYR A 1 117 ? -4.874 -5.110 2.172 1.00 90.81 117 TYR A O 1
ATOM 989 N N . PHE A 1 118 ? -3.818 -5.518 0.223 1.00 92.81 118 PHE A N 1
ATOM 990 C CA . PHE A 1 118 ? -4.908 -5.069 -0.646 1.00 92.81 118 PHE A CA 1
ATOM 991 C C . PHE A 1 118 ? -6.172 -5.909 -0.443 1.00 92.81 118 PHE A C 1
ATOM 993 O O . PHE A 1 118 ? -7.255 -5.362 -0.231 1.00 92.81 118 PHE A O 1
ATOM 1000 N N . TRP A 1 119 ? -6.019 -7.237 -0.431 1.00 92.19 119 TRP A N 1
ATOM 1001 C CA . TRP A 1 119 ? -7.097 -8.173 -0.129 1.00 92.19 119 TRP A CA 1
ATOM 1002 C C . TRP A 1 119 ? -7.707 -7.864 1.234 1.00 92.19 119 TRP A C 1
ATOM 1004 O O . TRP A 1 119 ? -8.918 -7.676 1.328 1.00 92.19 119 TRP A O 1
ATOM 1014 N N . ARG A 1 120 ? -6.881 -7.723 2.280 1.00 90.25 120 ARG A N 1
ATOM 1015 C CA . ARG A 1 120 ? -7.371 -7.425 3.626 1.00 90.25 120 ARG A CA 1
ATOM 1016 C C . ARG A 1 120 ? -8.194 -6.150 3.673 1.00 90.25 120 ARG A C 1
ATOM 1018 O O . ARG A 1 120 ? -9.314 -6.205 4.162 1.00 90.25 120 ARG A O 1
ATOM 1025 N N . ILE A 1 121 ? -7.680 -5.049 3.130 1.00 91.44 121 ILE A N 1
ATOM 1026 C CA . ILE A 1 121 ? -8.397 -3.766 3.067 1.00 91.44 121 ILE A CA 1
ATOM 1027 C C . ILE A 1 121 ? -9.747 -3.936 2.363 1.00 91.44 121 ILE A C 1
ATOM 1029 O O . ILE A 1 121 ? -10.765 -3.480 2.877 1.00 91.44 121 ILE A O 1
ATOM 1033 N N 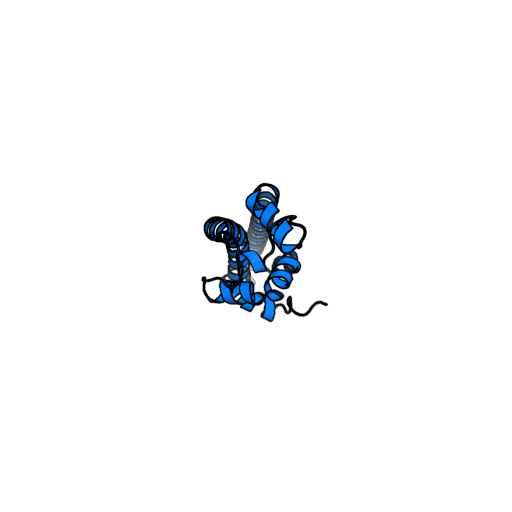. SER A 1 122 ? -9.780 -4.668 1.246 1.00 92.19 122 SER A N 1
ATOM 1034 C CA . SER A 1 122 ? -11.004 -4.874 0.460 1.00 92.19 122 SER A CA 1
ATOM 1035 C C . SER A 1 122 ? -12.123 -5.611 1.201 1.00 92.19 122 SER A C 1
ATOM 1037 O O . SER A 1 122 ? -13.292 -5.456 0.851 1.00 92.19 122 SER A O 1
ATOM 1039 N N . LYS A 1 123 ? -11.793 -6.404 2.231 1.00 90.81 123 LYS A N 1
ATOM 1040 C CA . LYS A 1 123 ? -12.783 -7.153 3.018 1.00 90.81 123 LYS A CA 1
ATOM 1041 C C . LYS A 1 123 ? -13.466 -6.310 4.100 1.00 90.81 123 LYS A C 1
ATOM 1043 O O . LYS A 1 123 ? -14.448 -6.779 4.669 1.00 90.81 123 LYS A O 1
ATOM 1048 N N . PHE A 1 124 ? -12.994 -5.091 4.374 1.00 90.19 124 PHE A N 1
ATOM 1049 C CA . PHE A 1 124 ? -13.581 -4.203 5.382 1.00 90.19 124 PHE A CA 1
ATOM 1050 C C . PHE A 1 124 ? -14.225 -2.976 4.717 1.00 90.19 124 PHE A C 1
ATOM 1052 O O . PHE A 1 124 ? -13.507 -2.036 4.372 1.00 90.19 124 PHE A O 1
ATOM 1059 N N . PRO A 1 125 ? -15.566 -2.936 4.573 1.00 90.62 125 PRO A N 1
ATOM 1060 C CA . PRO A 1 125 ? -16.264 -1.843 3.890 1.00 90.62 125 PRO A CA 1
ATOM 1061 C C . PRO A 1 125 ? -15.926 -0.454 4.439 1.00 90.62 125 PRO A C 1
ATOM 1063 O O . PRO A 1 125 ? -15.625 0.442 3.662 1.00 90.62 125 PRO A O 1
ATOM 1066 N N . ALA A 1 126 ? -15.850 -0.294 5.763 1.00 90.38 126 ALA A N 1
ATOM 1067 C CA . ALA A 1 126 ? -15.499 0.985 6.381 1.00 90.38 126 ALA A CA 1
ATOM 1068 C C . ALA A 1 126 ? -14.085 1.472 6.011 1.00 90.38 126 ALA A C 1
ATOM 1070 O O . ALA A 1 126 ? -13.843 2.673 5.908 1.00 90.38 126 ALA A O 1
ATOM 1071 N N . VAL A 1 127 ? -13.146 0.550 5.772 1.00 91.88 127 VAL A N 1
ATOM 1072 C CA . VAL A 1 127 ? -11.792 0.892 5.311 1.00 91.88 127 VAL A CA 1
ATOM 1073 C C . VAL A 1 127 ? -11.813 1.253 3.827 1.00 91.88 127 VAL A C 1
ATOM 1075 O O . VAL A 1 127 ? -11.178 2.225 3.431 1.00 91.88 127 VAL A O 1
ATOM 1078 N N . VAL A 1 128 ? -12.575 0.516 3.015 1.00 93.06 128 VAL A N 1
ATOM 1079 C CA . VAL A 1 128 ? -12.783 0.828 1.590 1.00 93.06 128 VAL A CA 1
ATOM 1080 C C . VAL A 1 128 ? -13.372 2.229 1.427 1.00 93.06 128 VAL A C 1
ATOM 1082 O O . VAL A 1 128 ? -12.828 3.026 0.662 1.00 93.06 128 VAL A O 1
ATOM 1085 N N . ASP A 1 129 ? -14.423 2.546 2.185 1.00 93.19 129 ASP A N 1
ATOM 1086 C CA . ASP A 1 129 ? -15.072 3.858 2.193 1.00 93.19 129 ASP A CA 1
ATOM 1087 C C . ASP A 1 129 ? -14.116 4.945 2.690 1.00 93.19 129 ASP A C 1
ATOM 1089 O O . ASP A 1 129 ? -14.056 6.040 2.129 1.00 93.19 129 ASP A O 1
ATOM 1093 N N . TYR A 1 130 ? -13.318 4.652 3.717 1.00 93.50 130 TYR A N 1
ATOM 1094 C CA . TYR A 1 130 ? -12.282 5.572 4.169 1.00 93.50 130 TYR A CA 1
ATOM 1095 C C . TYR A 1 130 ? -11.261 5.861 3.061 1.00 93.50 130 TYR A C 1
ATOM 1097 O O . TYR A 1 130 ? -10.909 7.023 2.857 1.00 93.50 130 TYR A O 1
ATOM 1105 N N . CYS A 1 131 ? -10.818 4.844 2.317 1.00 94.38 131 CYS A N 1
ATOM 1106 C CA . CYS A 1 131 ? -9.880 5.020 1.212 1.00 94.38 131 CYS A CA 1
ATOM 1107 C C . CYS A 1 131 ? -10.452 5.901 0.091 1.00 94.38 131 CYS A C 1
ATOM 1109 O O . CYS A 1 131 ? -9.748 6.797 -0.369 1.00 94.38 131 CYS A O 1
ATOM 1111 N N . GLU A 1 132 ? -11.716 5.709 -0.301 1.00 94.06 132 GLU A N 1
ATOM 1112 C CA . GLU A 1 132 ? -12.383 6.561 -1.305 1.00 94.06 132 GLU A CA 1
ATOM 1113 C C . GLU A 1 132 ? -12.480 8.027 -0.852 1.00 94.06 132 GLU A C 1
ATOM 1115 O O . GLU A 1 132 ? -12.307 8.947 -1.647 1.00 94.06 132 GLU A O 1
ATOM 1120 N N . ASN A 1 133 ? -12.740 8.264 0.437 1.00 94.00 133 ASN A N 1
ATOM 1121 C CA . ASN A 1 133 ? -13.009 9.610 0.947 1.00 94.00 133 ASN A CA 1
ATOM 1122 C C . ASN A 1 133 ? -11.753 10.402 1.349 1.00 94.00 133 ASN A C 1
ATOM 1124 O O . ASN A 1 133 ? -11.847 11.609 1.566 1.00 94.00 133 ASN A O 1
ATOM 1128 N N . ASN A 1 134 ? -10.589 9.753 1.467 1.00 93.75 134 ASN A N 1
ATOM 1129 C CA . ASN A 1 134 ? -9.365 10.368 2.005 1.00 93.75 134 ASN A CA 1
ATOM 1130 C C . ASN A 1 134 ? -8.177 10.359 1.025 1.00 93.75 134 ASN A C 1
ATOM 1132 O O . ASN A 1 134 ? -7.037 10.544 1.447 1.00 93.75 134 ASN A O 1
ATOM 1136 N N . GLY A 1 135 ? -8.425 10.188 -0.278 1.00 92.19 135 GLY A N 1
ATOM 1137 C CA . GLY A 1 135 ? -7.385 10.283 -1.313 1.00 92.19 135 GLY A CA 1
ATOM 1138 C C . GLY A 1 135 ? -6.584 8.995 -1.533 1.00 92.19 135 GLY A C 1
ATOM 1139 O O . GLY A 1 135 ? -5.439 9.049 -1.986 1.00 92.19 135 GLY A O 1
ATOM 1140 N N . TYR A 1 136 ? -7.153 7.842 -1.168 1.00 95.12 136 TYR A N 1
ATOM 1141 C CA . TYR A 1 136 ? -6.560 6.519 -1.371 1.00 95.12 136 TYR A CA 1
ATOM 1142 C C . TYR A 1 136 ? -7.395 5.640 -2.325 1.00 95.12 136 TYR A C 1
ATOM 1144 O O . TYR A 1 136 ? -7.274 4.414 -2.306 1.00 95.12 136 TYR A O 1
ATOM 1152 N N . GLU A 1 137 ? -8.222 6.234 -3.186 1.00 94.25 137 GLU A N 1
ATOM 1153 C CA . GLU A 1 137 ? -9.099 5.556 -4.153 1.00 94.25 137 GLU A CA 1
ATOM 1154 C C . GLU A 1 137 ? -8.337 4.635 -5.127 1.00 94.25 137 GLU A C 1
ATOM 1156 O O . GLU A 1 137 ? -8.844 3.601 -5.585 1.00 94.25 137 GLU A O 1
ATOM 1161 N N . ASP A 1 138 ? -7.068 4.956 -5.397 1.00 92.75 138 ASP A N 1
ATOM 1162 C CA . ASP A 1 138 ? -6.184 4.138 -6.228 1.00 92.75 138 ASP A CA 1
ATOM 1163 C C . ASP A 1 138 ? -5.962 2.741 -5.627 1.00 92.75 138 ASP A C 1
ATOM 1165 O O . ASP A 1 138 ? -5.791 1.776 -6.374 1.00 92.75 138 ASP A O 1
ATOM 1169 N N . ILE A 1 139 ? -6.010 2.601 -4.296 1.00 94.25 139 ILE A N 1
ATOM 1170 C CA . ILE A 1 139 ? -5.892 1.306 -3.609 1.00 94.25 139 ILE A CA 1
ATOM 1171 C C . ILE A 1 139 ? -7.051 0.403 -4.029 1.00 94.25 139 ILE A C 1
ATOM 1173 O O . ILE A 1 139 ? -6.830 -0.724 -4.478 1.00 94.25 139 ILE A O 1
ATOM 1177 N N . ASN A 1 140 ? -8.284 0.905 -3.964 1.00 92.69 140 ASN A N 1
ATOM 1178 C CA . ASN A 1 140 ? -9.476 0.160 -4.364 1.00 92.69 140 ASN A CA 1
ATOM 1179 C C . ASN A 1 140 ? -9.463 -0.151 -5.867 1.00 92.69 140 ASN A C 1
ATOM 1181 O O . ASN A 1 140 ? -9.779 -1.269 -6.287 1.00 92.69 140 ASN A O 1
ATOM 1185 N N . THR A 1 141 ? -9.048 0.819 -6.683 1.00 92.75 141 THR A N 1
ATOM 1186 C CA . THR A 1 141 ? -8.955 0.673 -8.140 1.00 92.75 141 THR A CA 1
ATOM 1187 C C . THR A 1 141 ? -7.953 -0.409 -8.537 1.00 92.75 141 THR A C 1
ATOM 1189 O O . THR A 1 141 ? -8.279 -1.310 -9.316 1.00 92.75 141 THR A O 1
ATOM 1192 N N . VAL A 1 142 ? -6.739 -0.365 -7.980 1.00 91.19 142 VAL A N 1
ATOM 1193 C CA . VAL A 1 142 ? -5.688 -1.351 -8.260 1.00 91.19 142 VAL A CA 1
ATOM 1194 C C . VAL A 1 142 ? -6.069 -2.726 -7.723 1.00 91.19 142 VAL A C 1
ATOM 1196 O O . VAL A 1 142 ? -5.860 -3.712 -8.429 1.00 91.19 142 VAL A O 1
ATOM 1199 N N . THR A 1 143 ? -6.694 -2.803 -6.547 1.00 92.19 143 THR A N 1
ATOM 1200 C CA . THR A 1 143 ? -7.17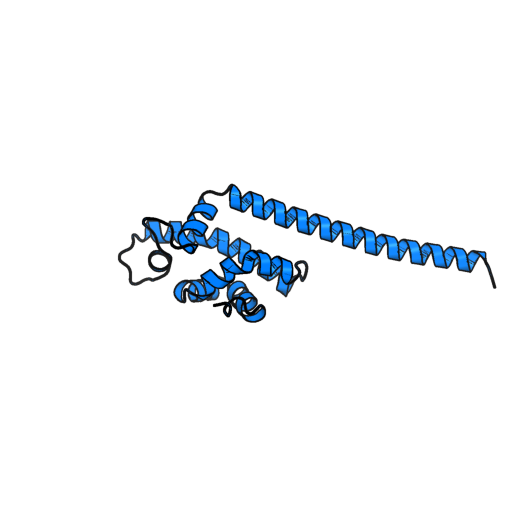9 -4.068 -5.971 1.00 92.19 143 THR A CA 1
ATOM 1201 C C . THR A 1 143 ? -8.140 -4.777 -6.929 1.00 92.19 143 THR A C 1
ATOM 1203 O O . THR A 1 143 ? -7.886 -5.920 -7.316 1.00 92.19 143 THR A O 1
ATOM 1206 N N . LYS A 1 144 ? -9.172 -4.070 -7.418 1.00 91.56 144 LYS A N 1
ATOM 1207 C CA . LYS A 1 144 ? -10.146 -4.593 -8.397 1.00 91.56 144 LYS A CA 1
ATOM 1208 C C . LYS A 1 144 ? -9.490 -4.948 -9.734 1.00 91.56 144 LYS A C 1
ATOM 1210 O O . LYS A 1 144 ? -9.768 -5.990 -10.326 1.00 91.56 144 LYS A O 1
ATOM 1215 N N . LYS A 1 145 ? -8.590 -4.091 -10.229 1.00 89.44 145 LYS A N 1
ATOM 1216 C CA . LYS A 1 145 ? -7.877 -4.289 -11.504 1.00 89.44 145 LYS A CA 1
ATOM 1217 C C . LYS A 1 145 ? -7.003 -5.541 -11.492 1.00 89.44 145 LYS A C 1
ATOM 1219 O O . LYS A 1 145 ? -6.919 -6.245 -12.500 1.00 89.44 145 LYS A O 1
ATOM 1224 N N . LEU A 1 146 ? -6.342 -5.798 -10.368 1.00 88.00 146 LEU A N 1
ATOM 1225 C CA . LEU A 1 146 ? -5.486 -6.961 -10.176 1.00 88.00 146 LEU A CA 1
ATOM 1226 C C . LEU A 1 146 ? -6.256 -8.204 -9.715 1.00 88.00 146 LEU A C 1
ATOM 1228 O O . LEU A 1 146 ? -5.664 -9.281 -9.714 1.00 88.00 146 LEU A O 1
ATOM 1232 N N . LYS A 1 147 ? -7.563 -8.076 -9.432 1.00 88.50 147 LYS A N 1
ATOM 1233 C CA . LYS A 1 147 ? -8.428 -9.135 -8.888 1.00 88.50 147 LYS A CA 1
ATOM 1234 C C . LYS A 1 147 ? -7.933 -9.672 -7.544 1.00 88.50 147 LYS A C 1
ATOM 1236 O O . LYS A 1 147 ? -8.075 -10.854 -7.257 1.00 88.50 147 LYS A O 1
ATOM 1241 N N . LEU A 1 148 ? -7.327 -8.799 -6.743 1.00 83.75 148 LEU A N 1
ATOM 1242 C CA . LEU A 1 148 ? -6.777 -9.146 -5.430 1.00 83.75 148 LEU A CA 1
ATOM 1243 C C . LEU A 1 148 ? -7.865 -9.300 -4.362 1.00 83.75 148 LEU A C 1
ATOM 1245 O O . LEU A 1 148 ? -7.581 -9.734 -3.258 1.00 83.75 148 LEU A O 1
ATOM 1249 N N . ASP A 1 149 ? -9.104 -8.943 -4.679 1.00 78.00 149 ASP A N 1
ATOM 1250 C CA . ASP A 1 149 ? -10.296 -9.071 -3.843 1.00 78.00 149 ASP A CA 1
ATOM 1251 C C . ASP A 1 149 ? -10.991 -10.444 -3.960 1.00 78.00 149 ASP A C 1
ATOM 1253 O O . ASP A 1 149 ? -11.862 -10.762 -3.141 1.00 78.00 149 ASP A O 1
ATOM 1257 N N . LEU A 1 150 ? -10.602 -11.250 -4.959 1.00 72.50 150 LEU A N 1
ATOM 1258 C CA . LEU A 1 150 ? -11.292 -12.477 -5.380 1.00 72.50 150 LEU A CA 1
ATOM 1259 C C . LEU A 1 150 ? -10.648 -13.793 -4.915 1.00 72.50 150 LEU A C 1
ATOM 1261 O O . LEU A 1 150 ? -11.219 -14.845 -5.194 1.00 72.50 150 LEU A O 1
ATOM 1265 N N . ASP A 1 151 ? -9.502 -13.762 -4.233 1.00 56.19 151 ASP A N 1
ATOM 1266 C CA . ASP A 1 151 ? -8.904 -14.980 -3.675 1.00 56.19 151 ASP A CA 1
ATOM 1267 C C . ASP A 1 151 ? -9.602 -15.337 -2.342 1.00 56.19 151 ASP A C 1
ATOM 1269 O O . ASP A 1 151 ? -9.525 -14.578 -1.368 1.00 56.19 151 ASP A O 1
ATOM 1273 N N . ASP A 1 152 ? -10.328 -16.462 -2.348 1.00 48.06 152 ASP A N 1
ATOM 1274 C CA . ASP A 1 152 ? -10.863 -17.188 -1.180 1.00 48.06 152 ASP A CA 1
ATOM 1275 C C . ASP A 1 152 ? -9.902 -18.317 -0.767 1.00 48.06 152 ASP A C 1
ATOM 1277 O O . ASP A 1 152 ? -9.457 -19.080 -1.660 1.00 48.06 152 ASP A O 1
#

Secondary structure (DSSP, 8-state):
--HHHHHHHHHHHHHHHHHHHHHHHHHHHHHHHHHHHHHHHHHH-HHHHHHHHHHTT--SS--HHHHH-TTS---HHHHHHHHHHHHHHHHHHHHHHHHHHTS--S-HHHHHTTHHHHHHHHT-HHHHHHHHHTT-HHHHHHHHHHTTT---

pLDDT: mean 86.02, std 7.52, range [48.06, 95.12]

Foldseek 3Di:
DDVVVVVVVVVVVVVVVVVVVVVVVVLVVVVVVVLVVVVVVCVPDPLNVQLVCQLVVNRPPDHPCLLQPPPDPHDPVVSVVNVVSVVVVLVVLLVVLCCCPPVVSDDLVRNCVCLSVLLSQLVDVSSCVVCVVPVSPSSVVSNVVSVSVPDD